Protein AF-A0A4Z0JC89-F1 (afdb_monomer_lite)

pLDDT: mean 75.84, std 20.55, range [37.72, 97.06]

Sequence (113 aa):
MSDDKGCIYTVVLHAEAGRYCVTIPEIGLTWGTTAEAALAMAAKLIDTQYRVSANVPEPRSFAEVTAPAGDTKISLQVGGPVEQRPTSKKRSPWWRRLSRLGKRRLAISSKDE

Radius of gyration: 27.36 Å; chains: 1; bounding box: 56×78×48 Å

Structure (mmCIF, N/CA/C/O backbone):
data_AF-A0A4Z0JC89-F1
#
_entry.id   AF-A0A4Z0JC89-F1
#
loop_
_atom_site.group_PDB
_atom_site.id
_atom_site.type_symbol
_atom_site.label_atom_id
_atom_site.label_alt_id
_atom_site.label_comp_id
_atom_site.label_asym_id
_atom_site.label_entity_id
_atom_site.label_seq_id
_atom_site.pdbx_PDB_ins_code
_atom_site.Cartn_x
_atom_site.Cartn_y
_atom_site.Cartn_z
_atom_site.occupancy
_atom_site.B_iso_or_equiv
_atom_site.auth_seq_id
_atom_site.auth_comp_id
_atom_site.auth_asym_id
_atom_site.auth_atom_id
_atom_site.pdbx_PDB_model_num
ATOM 1 N N . MET A 1 1 ? 22.960 14.668 -13.359 1.00 37.72 1 MET A N 1
ATOM 2 C CA . MET A 1 1 ? 22.240 15.059 -12.131 1.00 37.72 1 MET A CA 1
ATOM 3 C C . MET A 1 1 ? 20.891 14.383 -12.220 1.00 37.72 1 MET A C 1
ATOM 5 O O . MET A 1 1 ? 20.036 14.871 -12.943 1.00 37.72 1 MET A O 1
ATOM 9 N N . SER A 1 2 ? 20.775 13.184 -11.654 1.00 43.59 2 SER A N 1
ATOM 10 C CA . SER A 1 2 ? 19.525 12.429 -11.683 1.00 43.59 2 SER A CA 1
ATOM 11 C C . SER A 1 2 ? 18.542 13.155 -10.778 1.00 43.59 2 SER A C 1
ATOM 13 O O . SER A 1 2 ? 18.830 13.353 -9.601 1.00 43.59 2 SER A O 1
ATOM 15 N N . ASP A 1 3 ? 17.452 13.644 -11.358 1.00 45.22 3 ASP A N 1
ATOM 16 C CA . ASP A 1 3 ? 16.310 14.164 -10.622 1.00 45.22 3 ASP A CA 1
ATOM 17 C C . ASP A 1 3 ? 15.870 13.081 -9.626 1.00 45.22 3 ASP A C 1
ATOM 19 O O . ASP A 1 3 ? 15.283 12.075 -10.020 1.00 45.22 3 ASP A O 1
ATOM 23 N N . ASP A 1 4 ? 16.172 13.275 -8.342 1.00 53.88 4 ASP A N 1
ATOM 24 C CA . ASP A 1 4 ? 15.688 12.471 -7.212 1.00 53.88 4 ASP A CA 1
ATOM 25 C C . ASP A 1 4 ? 14.191 12.778 -6.988 1.00 53.88 4 ASP A C 1
ATOM 27 O O . ASP A 1 4 ? 13.735 13.225 -5.935 1.00 53.88 4 ASP A O 1
ATOM 31 N N . LYS A 1 5 ? 13.406 12.664 -8.061 1.00 59.19 5 LYS A N 1
ATOM 32 C CA . LYS A 1 5 ? 11.966 12.870 -8.054 1.00 59.19 5 LYS A CA 1
ATOM 33 C C . LYS A 1 5 ? 11.361 11.594 -7.503 1.00 59.19 5 LYS A C 1
ATOM 35 O O . LYS A 1 5 ? 11.305 10.574 -8.183 1.00 59.19 5 LYS A O 1
ATOM 40 N N . GLY A 1 6 ? 10.941 11.665 -6.245 1.00 68.25 6 GLY A N 1
ATOM 41 C CA . GLY A 1 6 ? 10.158 10.612 -5.620 1.00 68.25 6 GLY A CA 1
ATOM 42 C C . GLY A 1 6 ? 9.010 10.161 -6.508 1.00 68.25 6 GLY A C 1
ATOM 43 O O . GLY A 1 6 ? 8.351 10.986 -7.142 1.00 68.25 6 GLY A O 1
ATOM 44 N N . CYS A 1 7 ? 8.770 8.858 -6.550 1.00 83.81 7 CYS A N 1
ATOM 45 C CA . CYS A 1 7 ? 7.662 8.285 -7.295 1.00 83.81 7 CYS A CA 1
ATOM 46 C C . CYS A 1 7 ? 6.417 8.257 -6.406 1.00 83.81 7 CYS A C 1
ATOM 48 O O . CYS A 1 7 ? 6.484 7.900 -5.229 1.00 83.81 7 CYS A O 1
ATOM 50 N N . ILE A 1 8 ? 5.272 8.660 -6.956 1.00 89.88 8 ILE A N 1
ATOM 51 C CA . ILE A 1 8 ? 3.997 8.665 -6.232 1.00 89.88 8 ILE A CA 1
ATOM 52 C C . ILE A 1 8 ? 3.192 7.452 -6.680 1.00 89.88 8 ILE A C 1
ATOM 54 O O . ILE A 1 8 ? 2.806 7.355 -7.840 1.00 89.88 8 ILE A O 1
ATOM 58 N N . TYR A 1 9 ? 2.915 6.555 -5.742 1.00 91.50 9 TYR A N 1
ATOM 59 C CA . TYR A 1 9 ? 2.092 5.372 -5.942 1.00 91.50 9 TYR A CA 1
ATOM 60 C C . TYR A 1 9 ? 0.690 5.591 -5.398 1.00 91.50 9 TYR A C 1
ATOM 62 O O . TYR A 1 9 ? 0.507 6.143 -4.315 1.00 91.50 9 TYR A O 1
ATOM 70 N N . THR A 1 10 ? -0.315 5.110 -6.122 1.00 95.00 10 THR A N 1
ATOM 71 C CA . THR A 1 10 ? -1.670 5.019 -5.581 1.00 95.00 10 THR A CA 1
ATOM 72 C C . THR A 1 10 ? -1.846 3.671 -4.896 1.00 95.00 10 THR A C 1
ATOM 74 O O . THR A 1 10 ? -1.686 2.630 -5.529 1.00 95.00 10 THR A O 1
ATOM 77 N N . VAL A 1 11 ? -2.193 3.693 -3.612 1.00 95.75 11 VAL A N 1
ATOM 78 C CA . VAL A 1 11 ? -2.419 2.494 -2.798 1.00 95.75 11 VAL A CA 1
ATOM 79 C C . VAL A 1 11 ? -3.816 2.513 -2.187 1.00 95.75 11 VAL A C 1
ATOM 81 O O . VAL A 1 11 ? -4.419 3.577 -2.022 1.00 95.75 11 VAL A O 1
ATOM 84 N N . VAL A 1 12 ? -4.339 1.341 -1.840 1.00 96.88 12 VAL A N 1
ATOM 85 C CA . VAL A 1 12 ? -5.624 1.197 -1.145 1.00 96.88 12 VAL A CA 1
ATOM 86 C C . VAL A 1 12 ? -5.368 0.622 0.239 1.00 96.88 12 VAL A C 1
ATOM 88 O O . VAL A 1 12 ? -4.764 -0.437 0.366 1.00 96.88 12 VAL A O 1
ATOM 91 N N . LEU A 1 13 ? -5.791 1.339 1.275 1.00 96.81 13 LEU A N 1
ATOM 92 C CA . LEU A 1 13 ? -5.741 0.910 2.664 1.00 96.81 13 LEU A CA 1
ATOM 93 C C . LEU A 1 13 ? -7.078 0.277 3.043 1.00 96.81 13 LEU A C 1
ATOM 95 O O . LEU A 1 13 ? -8.119 0.935 2.990 1.00 96.81 13 LEU A O 1
ATOM 99 N N . HIS A 1 14 ? -7.004 -0.966 3.491 1.00 96.00 14 HIS A N 1
ATOM 100 C CA . HIS A 1 14 ? -8.112 -1.762 3.985 1.00 96.00 14 HIS A CA 1
ATOM 101 C C . HIS A 1 14 ? -8.010 -1.858 5.508 1.00 96.00 14 HIS A C 1
ATOM 103 O O . HIS A 1 14 ? -6.980 -2.280 6.049 1.00 96.00 14 HIS A O 1
ATOM 109 N N . ALA A 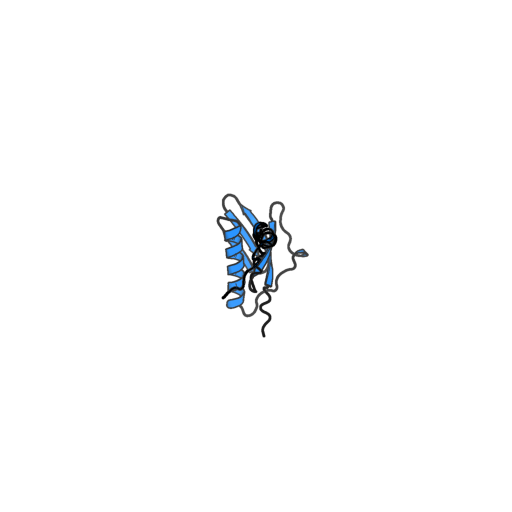1 15 ? -9.066 -1.443 6.206 1.00 93.81 15 ALA A N 1
ATOM 110 C CA . ALA A 1 15 ? -9.164 -1.589 7.653 1.00 93.81 15 ALA A CA 1
ATOM 111 C C . ALA A 1 15 ? -9.831 -2.929 7.982 1.00 93.81 15 ALA A C 1
ATOM 113 O O . ALA A 1 15 ? -10.996 -3.149 7.659 1.00 93.81 15 ALA A O 1
ATOM 114 N N . GLU A 1 16 ? -9.102 -3.819 8.650 1.00 90.19 16 GLU A N 1
ATOM 115 C CA . GLU A 1 16 ? -9.606 -5.117 9.091 1.00 90.19 16 GLU A CA 1
ATOM 116 C C . GLU A 1 16 ? -9.643 -5.196 10.621 1.00 90.19 16 GLU A C 1
ATOM 118 O O . GLU A 1 16 ? -9.008 -4.411 11.330 1.00 90.19 16 GLU A O 1
ATOM 123 N N . ALA A 1 17 ? -10.386 -6.162 11.166 1.00 87.56 17 ALA A N 1
ATOM 124 C CA . ALA A 1 17 ? -10.491 -6.343 12.611 1.00 87.56 17 ALA A CA 1
ATOM 125 C C . ALA A 1 17 ? -9.107 -6.619 13.237 1.00 87.56 17 ALA A C 1
ATOM 127 O O . ALA A 1 17 ? -8.570 -7.721 13.144 1.00 87.56 17 ALA A O 1
ATOM 128 N N . GLY A 1 18 ? -8.529 -5.594 13.872 1.00 89.25 18 GLY A N 1
ATOM 129 C CA . GLY A 1 18 ? -7.239 -5.660 14.565 1.00 89.25 18 GLY A CA 1
ATOM 130 C C . GLY A 1 18 ? -5.995 -5.504 13.682 1.00 89.25 18 GLY A C 1
ATOM 131 O O . GLY A 1 18 ? -4.886 -5.674 14.188 1.00 89.25 18 GLY A O 1
ATOM 132 N N . ARG A 1 19 ? -6.140 -5.189 12.386 1.00 94.19 19 ARG A N 1
ATOM 133 C CA . ARG A 1 19 ? -5.008 -5.014 11.460 1.00 94.19 19 ARG A CA 1
ATOM 134 C C . ARG A 1 19 ? -5.370 -4.150 10.254 1.00 94.19 19 ARG A C 1
ATOM 136 O O . ARG A 1 19 ? -6.531 -3.864 9.996 1.00 94.19 19 ARG A O 1
ATOM 143 N N . TYR A 1 20 ? -4.356 -3.770 9.494 1.00 96.44 20 TYR A N 1
ATOM 144 C CA . TYR A 1 20 ? -4.489 -2.994 8.270 1.00 96.44 20 TYR A CA 1
ATOM 145 C C . TYR A 1 20 ? -3.772 -3.709 7.129 1.00 96.44 20 TYR A C 1
ATOM 147 O O . TYR A 1 20 ? -2.648 -4.186 7.307 1.00 96.44 20 TYR A O 1
ATOM 155 N N . CYS A 1 21 ? -4.413 -3.760 5.965 1.00 95.88 21 CYS A N 1
ATOM 156 C CA . CYS A 1 21 ? -3.819 -4.236 4.719 1.00 95.88 21 CYS A CA 1
ATOM 157 C C . CYS A 1 21 ? -3.663 -3.059 3.761 1.00 95.88 21 CYS A C 1
ATOM 159 O O . CYS A 1 21 ? -4.538 -2.202 3.683 1.00 95.88 21 CYS A O 1
ATOM 161 N N . VAL A 1 22 ? -2.567 -3.006 3.017 1.00 97.06 22 VAL A N 1
ATOM 162 C CA . VAL A 1 22 ? -2.367 -2.034 1.945 1.00 97.06 22 VAL A CA 1
ATOM 163 C C . VAL A 1 22 ? -2.157 -2.786 0.646 1.00 97.06 22 VAL A C 1
ATOM 165 O O . VAL A 1 22 ? -1.238 -3.593 0.543 1.00 97.06 22 VAL A O 1
ATOM 168 N N . THR A 1 23 ? -2.984 -2.495 -0.350 1.00 96.38 23 THR A N 1
ATOM 169 C CA . THR A 1 23 ? -2.843 -3.014 -1.709 1.00 96.38 23 THR A CA 1
ATOM 170 C C . THR A 1 23 ? -2.150 -1.976 -2.584 1.00 96.38 23 THR A C 1
ATOM 172 O O . THR A 1 23 ? -2.599 -0.833 -2.693 1.00 96.38 23 THR A O 1
ATOM 175 N N . ILE A 1 24 ? -1.061 -2.386 -3.225 1.00 94.19 24 ILE A N 1
ATOM 176 C CA . ILE A 1 24 ? -0.329 -1.656 -4.257 1.00 94.19 24 ILE A CA 1
ATOM 177 C C . ILE A 1 24 ? -0.633 -2.372 -5.581 1.00 94.19 24 ILE A C 1
ATOM 179 O O . ILE A 1 24 ? -0.064 -3.440 -5.815 1.00 94.19 24 ILE A O 1
ATOM 183 N N . PRO A 1 25 ? -1.512 -1.829 -6.444 1.00 91.75 25 PRO A N 1
ATOM 184 C CA . PRO A 1 25 ? -2.064 -2.553 -7.595 1.00 91.75 25 PRO A CA 1
ATOM 185 C C . PRO A 1 25 ? -1.031 -3.245 -8.486 1.00 91.75 25 PRO A C 1
ATOM 187 O O . PRO A 1 25 ? -1.286 -4.336 -8.982 1.00 91.75 25 PRO A O 1
ATOM 190 N N . GLU A 1 26 ? 0.143 -2.637 -8.641 1.00 87.25 26 GLU A N 1
ATOM 191 C CA . GLU A 1 26 ? 1.167 -3.127 -9.562 1.00 87.25 26 GLU A CA 1
ATOM 192 C C . GLU A 1 26 ? 2.218 -4.038 -8.921 1.00 87.25 26 GLU A C 1
ATOM 194 O O . GLU A 1 26 ? 3.041 -4.620 -9.621 1.00 87.25 26 GLU A O 1
ATOM 199 N N . ILE A 1 27 ? 2.231 -4.146 -7.591 1.00 89.50 27 ILE A N 1
ATOM 200 C CA . ILE A 1 27 ? 3.296 -4.846 -6.858 1.00 89.50 27 ILE A CA 1
ATOM 201 C C . ILE A 1 27 ? 2.727 -5.975 -6.000 1.00 89.50 27 ILE A C 1
ATOM 203 O O . ILE A 1 27 ? 3.269 -7.077 -5.998 1.00 89.50 27 ILE A O 1
ATOM 207 N N . GLY A 1 28 ? 1.644 -5.728 -5.265 1.00 91.56 28 GLY A N 1
ATOM 208 C CA . GLY A 1 28 ? 1.074 -6.708 -4.348 1.00 91.56 28 GLY A CA 1
ATOM 209 C C . GLY A 1 28 ? 0.482 -6.056 -3.108 1.00 91.56 28 GLY A C 1
ATOM 210 O O . GLY A 1 28 ? -0.059 -4.957 -3.172 1.00 91.56 28 GLY A O 1
ATOM 211 N N . LEU A 1 29 ? 0.571 -6.737 -1.967 1.00 94.50 29 LEU A N 1
ATOM 212 C CA . LEU A 1 29 ? -0.060 -6.303 -0.721 1.00 94.50 29 LEU A CA 1
ATOM 213 C C . LEU A 1 29 ? 0.888 -6.389 0.479 1.00 94.50 29 LEU A C 1
ATOM 215 O O . LEU A 1 29 ? 1.781 -7.237 0.524 1.00 94.50 29 LEU A O 1
ATOM 219 N N . THR A 1 30 ? 0.674 -5.523 1.466 1.00 95.62 30 THR A N 1
ATOM 220 C CA . THR A 1 30 ? 1.406 -5.498 2.739 1.00 95.62 30 THR A CA 1
ATOM 221 C C . THR A 1 30 ? 0.457 -5.377 3.921 1.00 95.62 30 THR A C 1
ATOM 223 O O . THR A 1 30 ? -0.674 -4.921 3.791 1.00 95.62 30 THR A O 1
ATOM 226 N N . TRP A 1 31 ? 0.937 -5.766 5.102 1.00 96.12 31 TRP A N 1
ATOM 227 C CA . TRP A 1 31 ? 0.154 -5.759 6.334 1.00 96.12 31 TRP A CA 1
ATOM 228 C C . TRP A 1 31 ? 0.840 -4.947 7.425 1.00 96.12 31 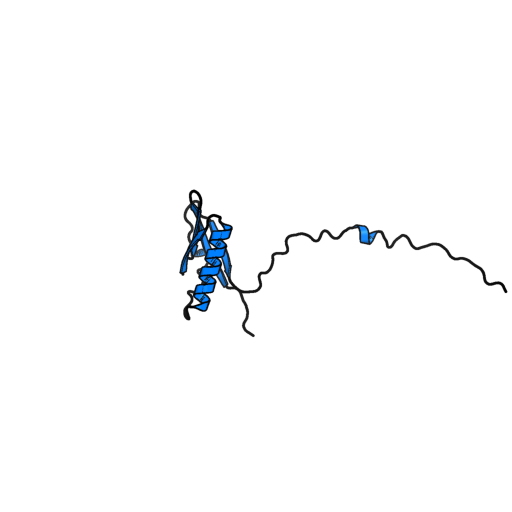TRP A C 1
ATOM 230 O O . TRP A 1 31 ? 2.067 -4.846 7.468 1.00 96.12 31 TRP A O 1
ATOM 240 N N . GLY A 1 32 ? 0.040 -4.417 8.343 1.00 95.31 32 GLY A N 1
ATOM 241 C CA . GLY A 1 32 ? 0.506 -3.770 9.560 1.00 95.31 32 GLY A CA 1
ATOM 242 C C . GLY A 1 32 ? -0.526 -3.866 10.676 1.00 95.31 32 GLY A C 1
ATOM 243 O O . GLY A 1 32 ? -1.722 -4.007 10.437 1.00 95.31 32 GLY A O 1
ATOM 244 N N . THR A 1 33 ? -0.064 -3.786 11.919 1.00 95.19 33 THR A N 1
ATOM 245 C CA . THR A 1 33 ? -0.945 -3.707 13.097 1.00 95.19 33 THR A CA 1
ATOM 246 C C . THR A 1 33 ? -1.581 -2.322 13.244 1.00 95.19 33 THR A C 1
ATOM 248 O O . THR A 1 33 ? -2.633 -2.183 13.858 1.00 95.19 33 THR A O 1
ATOM 251 N N . THR A 1 34 ? -0.978 -1.300 12.631 1.00 95.94 34 THR A N 1
ATOM 252 C CA . THR A 1 34 ? -1.522 0.055 12.489 1.00 95.94 34 THR A CA 1
ATOM 253 C C . THR A 1 34 ? -1.524 0.470 11.017 1.00 95.94 34 THR A C 1
ATOM 255 O O . THR A 1 34 ? -0.762 -0.074 10.213 1.00 95.94 34 THR A O 1
ATOM 258 N N . ALA A 1 35 ? -2.354 1.455 10.661 1.00 93.62 35 ALA A N 1
ATOM 259 C CA . ALA A 1 35 ? -2.398 2.003 9.305 1.00 93.62 35 ALA A CA 1
ATOM 260 C C . ALA A 1 35 ? -1.028 2.550 8.869 1.00 93.62 35 ALA A C 1
ATOM 262 O O . ALA A 1 35 ? -0.558 2.269 7.770 1.00 93.62 35 ALA A O 1
ATOM 263 N N . GLU A 1 36 ? -0.354 3.275 9.765 1.00 94.50 36 GLU A N 1
ATOM 264 C CA . GLU A 1 36 ? 0.983 3.828 9.532 1.00 94.50 36 GLU A CA 1
ATOM 265 C C . GLU A 1 36 ? 2.023 2.727 9.303 1.00 94.50 36 GLU A C 1
ATOM 267 O O . GLU A 1 36 ? 2.825 2.826 8.377 1.00 94.50 36 GLU A O 1
ATOM 272 N N . ALA A 1 37 ? 1.984 1.647 10.092 1.00 94.88 37 ALA A N 1
ATOM 273 C CA . ALA A 1 37 ? 2.889 0.517 9.916 1.00 94.88 37 ALA A CA 1
ATOM 274 C C . ALA A 1 37 ? 2.651 -0.194 8.576 1.00 94.88 37 ALA A C 1
ATOM 276 O O . ALA A 1 37 ? 3.611 -0.531 7.883 1.00 94.88 37 ALA A O 1
ATOM 277 N N . ALA A 1 38 ? 1.388 -0.381 8.178 1.00 95.81 38 ALA A N 1
ATOM 278 C CA . ALA A 1 38 ? 1.047 -0.998 6.899 1.00 95.81 38 ALA A CA 1
ATOM 279 C C . ALA A 1 38 ? 1.535 -0.149 5.710 1.00 95.81 38 ALA A C 1
ATOM 281 O O . ALA A 1 38 ? 2.114 -0.687 4.764 1.00 95.81 38 ALA A O 1
ATOM 282 N N . LEU A 1 39 ? 1.382 1.180 5.792 1.00 95.12 39 LEU A N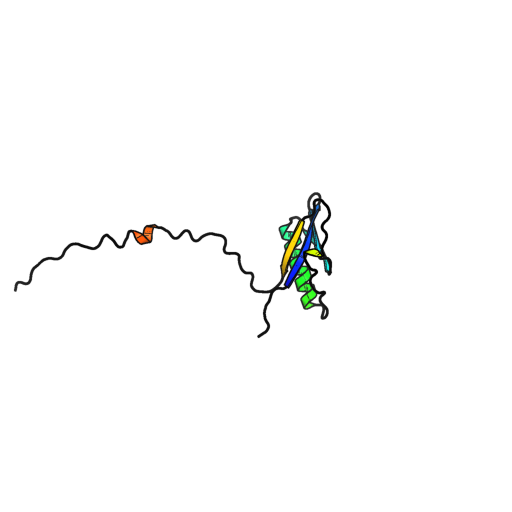 1
ATOM 283 C CA . LEU A 1 39 ? 1.878 2.130 4.789 1.00 95.12 39 LEU A CA 1
ATOM 284 C C . LEU A 1 39 ? 3.410 2.199 4.745 1.00 95.12 39 LEU A C 1
ATOM 286 O O . LEU A 1 39 ? 3.988 2.236 3.660 1.00 95.12 39 LEU A O 1
ATOM 290 N N . ALA A 1 40 ? 4.086 2.167 5.894 1.00 94.50 40 ALA A N 1
ATOM 291 C CA . ALA A 1 40 ? 5.546 2.111 5.948 1.00 94.50 40 ALA A CA 1
ATOM 292 C C . ALA A 1 40 ? 6.081 0.819 5.306 1.00 94.50 40 ALA A C 1
ATOM 294 O O . ALA A 1 40 ? 7.057 0.850 4.554 1.00 94.50 40 ALA A O 1
ATOM 295 N N . MET A 1 41 ? 5.409 -0.311 5.547 1.00 95.00 41 MET A N 1
ATOM 296 C CA . MET A 1 41 ? 5.719 -1.582 4.891 1.00 95.00 41 MET A CA 1
ATOM 297 C C . MET A 1 41 ? 5.464 -1.524 3.382 1.00 95.00 41 MET A C 1
ATOM 299 O O . MET A 1 41 ? 6.285 -2.030 2.621 1.00 95.00 41 MET A O 1
ATOM 303 N N . ALA A 1 42 ? 4.386 -0.868 2.944 1.00 94.38 42 ALA A N 1
ATOM 304 C CA . ALA A 1 42 ? 4.102 -0.649 1.527 1.00 94.38 42 ALA A CA 1
ATOM 305 C C . ALA A 1 42 ? 5.213 0.171 0.849 1.00 94.38 42 ALA A C 1
ATOM 307 O O . ALA A 1 42 ? 5.744 -0.243 -0.179 1.00 94.38 42 ALA A O 1
ATOM 308 N N . ALA A 1 43 ? 5.636 1.281 1.462 1.00 92.69 43 ALA A N 1
ATOM 309 C CA . ALA A 1 43 ? 6.731 2.107 0.952 1.00 92.69 43 ALA A CA 1
ATOM 310 C C . ALA A 1 43 ? 8.045 1.317 0.852 1.00 92.69 43 ALA A C 1
ATOM 312 O O . ALA A 1 43 ? 8.752 1.401 -0.151 1.00 92.69 43 ALA A O 1
ATOM 313 N N . LYS A 1 44 ? 8.349 0.496 1.864 1.00 92.31 44 LYS A N 1
ATOM 314 C CA . LYS A 1 44 ? 9.531 -0.373 1.857 1.00 92.31 44 LYS A CA 1
ATOM 315 C C . LYS A 1 44 ? 9.457 -1.449 0.773 1.00 92.31 44 LYS A C 1
ATOM 317 O O . LYS A 1 44 ? 10.481 -1.755 0.166 1.00 92.31 44 LYS A O 1
ATOM 322 N N . LEU A 1 45 ? 8.280 -2.027 0.532 1.00 91.50 45 LEU A N 1
ATOM 323 C CA . LEU A 1 45 ? 8.085 -3.013 -0.532 1.00 91.50 45 LEU A CA 1
ATOM 324 C C . LEU A 1 45 ? 8.334 -2.384 -1.907 1.00 91.50 45 LEU A C 1
ATOM 326 O O . LEU A 1 45 ? 9.069 -2.958 -2.706 1.00 91.50 45 LEU A O 1
ATOM 330 N N . ILE A 1 46 ? 7.800 -1.182 -2.140 1.00 89.62 46 ILE A N 1
ATOM 331 C CA . ILE A 1 46 ? 8.037 -0.407 -3.364 1.00 89.62 46 ILE A CA 1
ATOM 332 C C . ILE A 1 46 ? 9.538 -0.135 -3.540 1.00 89.62 46 ILE A C 1
ATOM 334 O O . ILE A 1 46 ? 10.099 -0.488 -4.572 1.00 89.62 46 ILE A O 1
ATOM 338 N N . ASP A 1 47 ? 10.215 0.405 -2.520 1.00 88.00 47 ASP A N 1
ATOM 339 C CA . ASP A 1 47 ? 11.663 0.676 -2.569 1.00 88.00 47 ASP A CA 1
ATOM 340 C C . ASP A 1 47 ? 12.489 -0.597 -2.822 1.00 88.00 47 ASP A C 1
ATOM 342 O O . ASP A 1 47 ? 13.442 -0.600 -3.599 1.00 88.00 47 ASP A O 1
ATOM 346 N N . THR A 1 48 ? 12.097 -1.720 -2.216 1.00 87.81 48 THR A N 1
ATOM 347 C CA . THR A 1 48 ? 12.760 -3.012 -2.445 1.00 87.81 48 THR A CA 1
ATOM 348 C C . THR A 1 48 ? 12.591 -3.463 -3.895 1.00 87.81 48 THR A C 1
ATOM 350 O O . THR A 1 48 ? 13.559 -3.915 -4.505 1.00 87.81 48 THR A O 1
ATOM 353 N N . GLN A 1 49 ? 11.401 -3.284 -4.474 1.00 86.25 49 GLN A N 1
ATOM 354 C CA . GLN A 1 49 ? 11.145 -3.609 -5.874 1.00 86.25 49 GLN A CA 1
ATOM 355 C C . GLN A 1 49 ? 12.018 -2.769 -6.814 1.00 86.25 49 GLN A C 1
ATOM 357 O O . GLN A 1 49 ? 12.580 -3.323 -7.758 1.00 86.25 49 GLN A O 1
ATOM 362 N N . TYR A 1 50 ? 12.209 -1.480 -6.507 1.00 83.25 50 TYR A N 1
ATOM 363 C CA . TYR A 1 50 ? 13.128 -0.601 -7.238 1.00 83.25 50 TYR A CA 1
ATOM 364 C C . TYR A 1 50 ? 14.581 -1.063 -7.217 1.00 83.25 50 TYR A C 1
ATOM 366 O O . TYR A 1 50 ? 15.298 -0.885 -8.198 1.00 83.25 50 TYR A O 1
ATO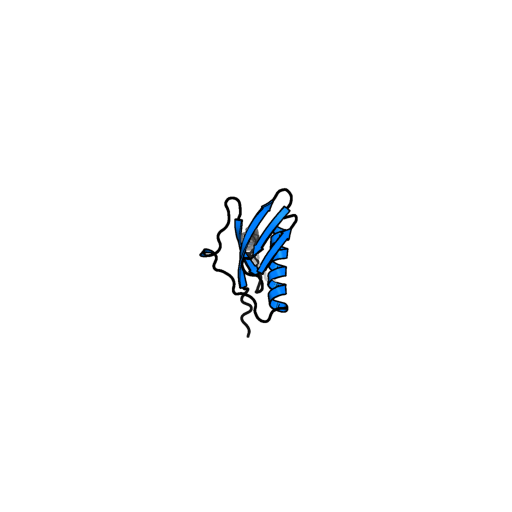M 374 N N . ARG A 1 51 ? 15.032 -1.658 -6.111 1.00 81.62 51 ARG A N 1
ATOM 375 C CA . ARG A 1 51 ? 16.420 -2.121 -5.977 1.00 81.62 51 ARG A CA 1
ATOM 376 C C . ARG A 1 51 ? 16.673 -3.467 -6.639 1.00 81.62 51 ARG A C 1
ATOM 378 O O . ARG A 1 51 ? 17.793 -3.725 -7.068 1.00 81.62 51 ARG A O 1
ATOM 385 N N . VAL A 1 52 ? 15.672 -4.343 -6.645 1.00 82.88 52 VAL A N 1
ATOM 386 C CA . VAL A 1 52 ? 15.837 -5.749 -7.043 1.00 82.88 52 VAL A CA 1
ATOM 387 C C . VAL A 1 52 ? 15.430 -5.984 -8.497 1.00 82.88 52 VAL A C 1
ATOM 389 O O . VAL A 1 52 ? 16.012 -6.844 -9.154 1.00 82.88 52 VAL A O 1
ATOM 392 N N . SER A 1 53 ? 14.460 -5.230 -9.019 1.00 77.06 53 SER A N 1
ATOM 393 C CA . SER A 1 53 ? 13.965 -5.403 -10.385 1.00 77.06 53 SER A CA 1
ATOM 394 C C . SER A 1 53 ? 14.458 -4.289 -11.301 1.00 77.06 53 SER A C 1
ATOM 396 O O . SER A 1 53 ? 14.261 -3.112 -11.020 1.00 77.06 53 SER A O 1
ATOM 398 N N . ALA A 1 54 ? 15.019 -4.661 -12.455 1.00 69.56 54 ALA A N 1
ATOM 399 C CA . ALA A 1 54 ? 15.295 -3.712 -13.537 1.00 69.56 54 ALA A CA 1
ATOM 400 C C . ALA A 1 54 ? 14.004 -3.180 -14.192 1.00 69.56 54 ALA A C 1
ATOM 402 O O . ALA A 1 54 ? 14.019 -2.123 -14.812 1.00 69.56 54 ALA A O 1
ATOM 403 N N . ASN A 1 55 ? 12.892 -3.904 -14.030 1.00 70.50 55 ASN A N 1
ATOM 404 C CA . ASN A 1 55 ? 11.573 -3.538 -14.532 1.00 70.50 55 ASN A CA 1
ATOM 405 C C . ASN A 1 55 ? 10.647 -3.318 -13.339 1.00 70.50 55 ASN A C 1
ATOM 407 O O . ASN A 1 55 ? 10.003 -4.248 -12.843 1.00 70.50 55 ASN A O 1
ATOM 411 N N . VAL A 1 56 ? 10.640 -2.094 -12.830 1.00 72.06 56 VAL A N 1
ATOM 412 C CA . VAL A 1 56 ? 9.694 -1.676 -11.799 1.00 72.06 56 VAL A CA 1
ATOM 413 C C . VAL A 1 56 ? 8.426 -1.234 -12.511 1.00 72.06 56 VAL A C 1
ATOM 415 O O . VAL A 1 56 ? 8.522 -0.429 -13.439 1.00 72.06 56 VAL A O 1
ATOM 418 N N . PRO A 1 57 ? 7.253 -1.752 -12.130 1.00 77.81 57 PRO A N 1
ATOM 419 C CA . PRO A 1 57 ? 6.026 -1.347 -12.783 1.00 77.81 57 PRO A CA 1
ATOM 420 C C . PRO A 1 57 ? 5.735 0.133 -12.509 1.00 77.81 57 PRO A C 1
ATOM 422 O O . PRO A 1 57 ? 5.931 0.631 -11.392 1.00 77.81 57 PRO A O 1
ATOM 425 N N . GLU A 1 58 ? 5.275 0.826 -13.550 1.00 84.69 58 GLU A N 1
ATOM 426 C CA . GLU A 1 58 ? 4.934 2.243 -13.470 1.00 84.69 58 GLU A CA 1
ATOM 427 C C . GLU A 1 58 ? 3.762 2.470 -12.503 1.00 84.69 58 GLU A C 1
ATOM 429 O O . GLU A 1 58 ? 2.826 1.667 -12.464 1.00 84.69 58 GLU A O 1
ATOM 434 N N . PRO A 1 59 ? 3.778 3.554 -11.706 1.00 87.69 59 PRO A N 1
ATOM 435 C CA . PRO A 1 59 ? 2.696 3.834 -10.778 1.00 87.69 59 PRO A CA 1
ATOM 436 C C . PRO A 1 59 ? 1.378 4.086 -11.514 1.00 87.69 59 PRO A C 1
ATOM 438 O O . PRO A 1 59 ? 1.286 4.963 -12.374 1.00 87.69 59 PRO A O 1
ATOM 441 N N . ARG A 1 60 ? 0.323 3.374 -11.112 1.00 89.31 60 ARG A N 1
ATOM 442 C CA . ARG A 1 60 ? -1.018 3.595 -11.655 1.00 89.31 60 ARG A CA 1
ATOM 443 C C . ARG A 1 60 ? -1.580 4.952 -11.238 1.00 89.31 60 ARG A C 1
ATOM 445 O O . ARG A 1 60 ? -1.454 5.369 -10.077 1.00 89.31 60 ARG A O 1
ATOM 452 N N . SER A 1 61 ? -2.270 5.609 -12.171 1.00 88.19 61 SER A N 1
ATOM 453 C CA . SER A 1 61 ? -2.951 6.878 -11.917 1.00 88.19 61 SER A CA 1
ATOM 454 C C . SER A 1 61 ? -3.973 6.744 -10.790 1.00 88.19 61 SER A C 1
ATOM 456 O O . SER A 1 61 ? -4.701 5.753 -10.689 1.00 88.19 61 SER A O 1
ATOM 458 N N . PHE A 1 62 ? -4.094 7.787 -9.967 1.00 89.94 62 PHE A N 1
ATOM 459 C CA . PHE A 1 62 ? -5.066 7.813 -8.877 1.00 89.94 62 PHE A CA 1
ATOM 460 C C . PHE A 1 62 ? -6.505 7.619 -9.368 1.00 89.94 62 PHE A C 1
ATOM 462 O O . PHE A 1 62 ? -7.324 7.054 -8.647 1.00 89.94 62 PHE A O 1
ATOM 469 N N . ALA A 1 63 ? -6.822 8.062 -10.588 1.00 91.50 63 ALA A N 1
ATOM 470 C CA . ALA A 1 63 ? -8.146 7.904 -11.186 1.00 91.50 63 ALA A CA 1
ATOM 471 C C . ALA A 1 63 ? -8.458 6.452 -11.593 1.00 91.50 63 ALA A C 1
ATOM 473 O O . ALA A 1 63 ? -9.619 6.059 -11.589 1.00 91.50 63 ALA A O 1
ATOM 474 N N . GLU A 1 64 ? -7.435 5.657 -11.904 1.00 91.50 64 GLU A N 1
ATOM 475 C CA . GLU A 1 64 ? -7.582 4.276 -12.382 1.00 91.50 64 GLU A CA 1
ATOM 476 C C . GLU A 1 64 ? -7.724 3.270 -11.237 1.00 91.50 64 GLU A C 1
ATOM 478 O O . GLU A 1 64 ? -8.276 2.184 -11.415 1.00 91.50 64 GLU A O 1
ATOM 483 N N . VAL A 1 65 ? -7.249 3.622 -10.040 1.00 92.12 65 VAL A N 1
ATOM 484 C CA . VAL A 1 65 ? -7.381 2.761 -8.865 1.00 92.12 65 VAL A CA 1
ATOM 485 C C . VAL A 1 65 ? -8.766 2.930 -8.246 1.00 92.12 65 VAL A C 1
ATOM 487 O O . VAL A 1 65 ? -9.151 4.015 -7.791 1.00 92.12 65 VAL A O 1
ATOM 490 N N . THR A 1 66 ? -9.501 1.824 -8.187 1.00 92.56 66 THR A N 1
ATOM 491 C CA . THR A 1 66 ? -10.799 1.733 -7.513 1.00 92.56 66 THR A CA 1
ATOM 492 C C . THR A 1 66 ? -10.598 1.201 -6.097 1.00 92.56 66 THR A C 1
ATOM 494 O O . THR A 1 66 ? -9.901 0.209 -5.906 1.00 92.56 66 THR A O 1
ATOM 497 N N . ALA A 1 67 ? -11.202 1.863 -5.110 1.00 91.38 67 ALA A N 1
ATOM 498 C CA . ALA A 1 67 ? -11.236 1.393 -3.728 1.00 91.38 67 ALA A CA 1
ATOM 499 C C . ALA A 1 67 ? -12.654 0.887 -3.403 1.00 91.38 67 ALA A C 1
ATOM 501 O O . ALA A 1 67 ? -13.617 1.598 -3.712 1.00 91.38 67 ALA A O 1
ATOM 502 N N . PRO A 1 68 ? -12.801 -0.314 -2.817 1.00 90.31 68 PRO A N 1
ATOM 503 C CA . PRO A 1 68 ? -14.080 -0.799 -2.308 1.00 90.31 68 PRO A CA 1
ATOM 504 C C . PRO A 1 68 ? -14.691 0.138 -1.257 1.00 90.31 68 PRO A C 1
ATOM 506 O O . PRO A 1 68 ? -14.006 0.954 -0.636 1.00 90.31 68 PRO A O 1
ATOM 509 N N . ALA A 1 69 ? -16.000 0.015 -1.036 1.00 89.38 69 ALA A N 1
ATOM 510 C CA . ALA A 1 69 ? -16.688 0.796 -0.013 1.00 89.38 69 ALA A CA 1
ATOM 511 C C . ALA A 1 69 ? -16.130 0.473 1.385 1.00 89.38 69 ALA A C 1
ATOM 513 O O . ALA A 1 69 ? -16.116 -0.683 1.795 1.00 89.38 69 ALA A O 1
ATOM 514 N N . GLY A 1 70 ? -15.704 1.508 2.112 1.00 88.88 70 GLY A N 1
ATOM 515 C CA . GLY A 1 70 ? -15.072 1.374 3.431 1.00 88.88 70 GLY A CA 1
ATOM 516 C C . GLY A 1 70 ? -13.541 1.403 3.400 1.00 88.88 70 GLY A C 1
ATOM 517 O O . GLY A 1 70 ? -12.932 1.643 4.441 1.00 88.88 70 GLY A O 1
ATOM 518 N N . ASP A 1 71 ? -12.928 1.265 2.223 1.00 94.12 71 ASP A N 1
ATOM 519 C CA . ASP A 1 71 ? -11.480 1.362 2.055 1.00 94.12 71 ASP A CA 1
ATOM 520 C C . ASP A 1 71 ? -11.037 2.783 1.698 1.00 94.12 71 ASP A C 1
ATOM 522 O O . ASP A 1 71 ? -11.787 3.589 1.143 1.00 94.12 71 ASP A O 1
ATOM 526 N N . THR A 1 72 ? -9.780 3.103 2.007 1.00 94.62 72 THR A N 1
ATOM 527 C CA . THR A 1 72 ? -9.216 4.438 1.777 1.00 94.62 72 THR A CA 1
ATOM 528 C C . THR A 1 72 ? -8.164 4.401 0.679 1.00 94.62 72 THR A C 1
ATOM 530 O O . THR A 1 72 ? -7.140 3.738 0.807 1.00 94.62 72 THR A O 1
ATOM 533 N N . LYS A 1 73 ? -8.374 5.170 -0.391 1.00 95.62 73 LYS A N 1
ATOM 534 C CA . LYS A 1 73 ? -7.373 5.362 -1.447 1.00 95.62 73 LYS A CA 1
ATOM 535 C C . LYS A 1 73 ? -6.382 6.462 -1.057 1.00 95.62 73 LYS A C 1
ATOM 537 O O . LYS A 1 73 ? -6.797 7.564 -0.704 1.00 95.62 73 LYS A O 1
ATOM 542 N N . ILE A 1 74 ? -5.084 6.174 -1.128 1.00 94.62 74 ILE A N 1
ATOM 543 C CA . ILE A 1 74 ? -4.004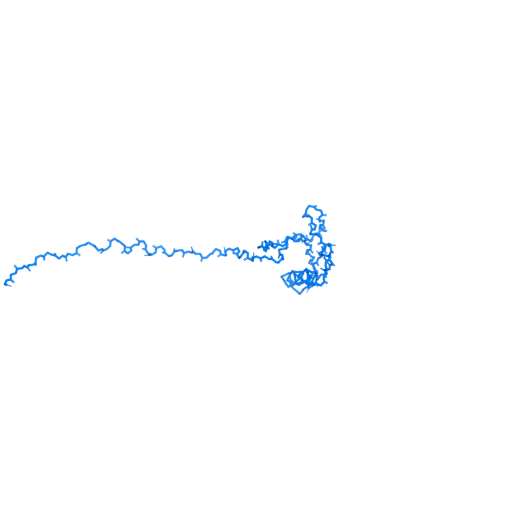 7.036 -0.626 1.00 94.62 74 ILE A CA 1
ATOM 544 C C . ILE A 1 74 ? -2.935 7.215 -1.707 1.00 94.62 74 ILE A C 1
ATOM 546 O O . ILE A 1 74 ? -2.581 6.272 -2.411 1.00 94.62 74 ILE A O 1
ATOM 550 N N . SER A 1 75 ? -2.400 8.430 -1.825 1.00 93.62 75 SER A N 1
ATOM 551 C CA . SER A 1 75 ? -1.187 8.704 -2.601 1.00 93.62 75 SER A CA 1
ATOM 552 C C . SER A 1 75 ? 0.031 8.562 -1.693 1.00 93.62 75 SER A C 1
ATOM 554 O O . SER A 1 75 ? 0.174 9.302 -0.721 1.00 93.62 75 SER A O 1
ATOM 556 N N . LEU A 1 76 ? 0.892 7.599 -1.997 1.00 91.38 76 LEU A N 1
ATOM 557 C CA . LEU A 1 76 ? 2.080 7.259 -1.229 1.00 91.38 76 LEU A CA 1
ATOM 558 C C . LEU A 1 76 ? 3.329 7.668 -2.012 1.00 91.38 76 LEU A C 1
ATOM 560 O O . LEU A 1 76 ? 3.603 7.129 -3.080 1.00 91.38 76 LEU A O 1
ATOM 564 N N . GLN A 1 77 ? 4.088 8.621 -1.481 1.00 89.31 77 GLN A N 1
ATOM 565 C CA . GLN A 1 77 ? 5.358 9.042 -2.066 1.00 89.31 77 GLN A CA 1
ATOM 566 C C . GLN A 1 77 ? 6.485 8.118 -1.589 1.00 89.31 77 GLN A C 1
ATOM 568 O O . GLN A 1 77 ? 6.648 7.911 -0.386 1.00 89.31 77 GLN A O 1
ATOM 573 N N . VAL A 1 78 ? 7.259 7.571 -2.527 1.00 84.81 78 VAL A N 1
ATOM 574 C CA . VAL A 1 78 ? 8.395 6.679 -2.266 1.00 84.81 78 VAL A CA 1
ATOM 575 C C . VAL A 1 78 ? 9.629 7.212 -2.991 1.00 84.81 78 VAL A C 1
ATOM 577 O O . VAL A 1 78 ? 9.597 7.451 -4.197 1.00 84.81 78 VAL A O 1
ATOM 580 N N . GLY A 1 79 ? 10.720 7.413 -2.248 1.00 71.94 79 GLY A N 1
ATOM 581 C CA . GLY A 1 79 ? 11.924 8.083 -2.753 1.00 71.94 79 GLY A CA 1
ATOM 582 C C . GLY A 1 79 ? 11.748 9.600 -2.903 1.00 71.94 79 GLY A C 1
ATOM 583 O O . GLY A 1 79 ? 10.645 10.126 -2.761 1.00 71.94 79 GLY A O 1
ATOM 584 N N . GLY A 1 80 ? 12.842 10.311 -3.181 1.00 60.38 80 GLY A N 1
ATOM 585 C CA . GLY A 1 80 ? 12.893 11.774 -3.265 1.00 60.38 80 GLY A CA 1
ATOM 586 C C . GLY A 1 80 ? 12.959 12.489 -1.910 1.00 60.38 80 GLY A C 1
ATOM 587 O O . GLY A 1 80 ? 12.784 11.863 -0.859 1.00 60.38 80 GLY A O 1
ATOM 588 N N . PRO A 1 81 ? 13.249 13.805 -1.895 1.00 44.00 81 PRO A N 1
ATOM 589 C CA . PRO A 1 81 ? 13.280 14.562 -0.657 1.00 44.00 81 PRO A CA 1
ATOM 590 C C . PRO A 1 81 ? 11.905 14.451 -0.004 1.00 44.00 81 PRO A C 1
ATOM 592 O O . PRO A 1 81 ? 10.896 14.849 -0.586 1.00 44.00 81 PRO A O 1
ATOM 595 N N . VAL A 1 82 ? 11.875 13.903 1.214 1.00 47.81 82 VAL A N 1
ATOM 596 C CA . VAL A 1 82 ? 10.734 14.057 2.111 1.00 47.81 82 VAL A CA 1
ATOM 597 C C . VAL A 1 82 ? 10.596 15.555 2.295 1.00 47.81 82 VAL A C 1
ATOM 599 O O . VAL A 1 82 ? 11.316 16.159 3.093 1.00 47.81 82 VAL A O 1
ATOM 602 N N . GLU A 1 83 ? 9.708 16.177 1.527 1.00 42.97 83 GLU A N 1
ATOM 603 C CA . GLU A 1 83 ? 9.252 17.513 1.832 1.00 42.97 83 GLU A CA 1
ATOM 604 C C . GLU A 1 83 ? 8.465 17.343 3.122 1.00 42.97 83 GLU A C 1
ATOM 606 O O . GLU A 1 83 ? 7.278 17.013 3.138 1.00 42.97 83 GLU A O 1
ATOM 611 N N . GLN A 1 84 ? 9.202 17.426 4.234 1.00 38.34 84 GLN A N 1
ATOM 612 C CA . GLN A 1 84 ? 8.666 17.539 5.568 1.00 38.34 84 GLN A CA 1
ATOM 613 C C . GLN A 1 84 ? 7.739 18.731 5.492 1.00 38.34 84 GLN A C 1
ATOM 615 O O . GLN A 1 84 ? 8.180 19.874 5.593 1.00 38.34 84 GLN A O 1
ATOM 620 N N . ARG A 1 85 ? 6.457 18.454 5.247 1.00 39.88 85 ARG A N 1
ATOM 621 C CA . ARG A 1 85 ? 5.373 19.413 5.345 1.00 39.88 85 ARG A CA 1
ATOM 622 C C . ARG A 1 85 ? 5.638 20.131 6.661 1.00 39.88 85 ARG A C 1
ATOM 624 O O . ARG A 1 85 ? 5.586 19.458 7.694 1.00 39.88 85 ARG A O 1
ATOM 631 N N . PRO A 1 86 ? 6.048 21.413 6.659 1.00 39.84 86 PRO A N 1
ATOM 632 C CA . PRO A 1 86 ? 6.507 22.038 7.879 1.00 39.84 86 PRO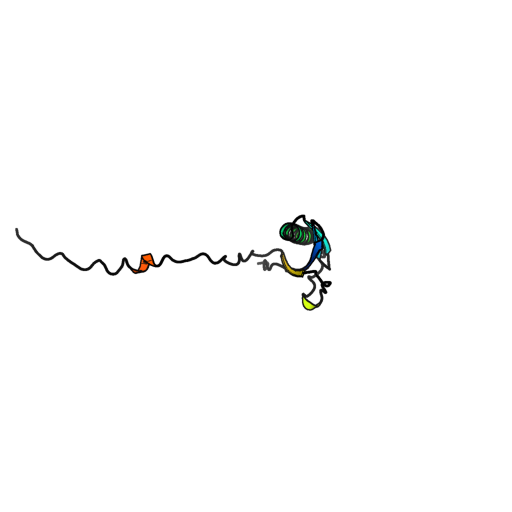 A CA 1
ATOM 633 C C . PRO A 1 86 ? 5.311 22.045 8.812 1.00 39.84 86 PRO A C 1
ATOM 635 O O . PRO A 1 86 ? 4.351 22.790 8.608 1.00 39.84 86 PRO A O 1
ATOM 638 N N . THR A 1 87 ? 5.334 21.162 9.811 1.00 42.97 87 THR A N 1
ATOM 639 C CA . THR A 1 87 ? 4.350 21.171 10.878 1.00 42.97 87 THR A CA 1
ATOM 640 C C . THR A 1 87 ? 4.405 22.573 11.449 1.00 42.97 87 THR A C 1
ATOM 642 O O . THR A 1 87 ? 5.453 23.029 11.913 1.00 42.97 87 THR A O 1
ATOM 645 N N . SER A 1 88 ? 3.294 23.282 11.318 1.00 51.22 88 SER A N 1
ATOM 646 C CA . SER A 1 88 ? 3.063 24.643 11.767 1.00 51.22 88 SER A CA 1
ATOM 647 C C . SER A 1 88 ? 3.578 24.851 13.194 1.00 51.22 88 SER A C 1
ATOM 649 O O . SER A 1 88 ? 2.870 24.580 14.160 1.00 51.22 88 SER A O 1
ATOM 651 N N . LYS A 1 89 ? 4.819 25.321 13.350 1.00 52.25 89 LYS A N 1
ATOM 652 C CA . LYS A 1 89 ? 5.388 25.721 14.645 1.00 52.25 89 LYS A CA 1
ATOM 653 C C . LYS A 1 89 ? 6.554 26.696 14.462 1.00 52.25 89 LYS A C 1
ATOM 655 O O . LYS A 1 89 ? 7.663 26.495 14.934 1.00 52.25 89 LYS A O 1
ATOM 660 N N . LYS A 1 90 ? 6.275 27.837 13.833 1.00 44.38 90 LYS A N 1
ATOM 661 C CA . LYS A 1 90 ? 7.008 29.080 14.120 1.00 44.38 90 LYS A CA 1
ATOM 662 C C . LYS A 1 90 ? 6.014 30.170 14.500 1.00 44.38 90 LYS A C 1
ATOM 664 O O . LYS A 1 90 ? 5.756 31.108 13.757 1.00 44.38 90 LYS A O 1
ATOM 669 N N . ARG A 1 91 ? 5.464 30.048 15.713 1.00 47.84 91 ARG A N 1
ATOM 670 C CA . ARG A 1 91 ? 5.024 31.225 16.467 1.00 47.84 91 ARG A CA 1
ATOM 671 C C . ARG A 1 91 ? 6.281 32.039 16.763 1.00 47.84 91 ARG A C 1
ATOM 673 O O . ARG A 1 91 ? 6.991 31.771 17.727 1.00 47.84 91 ARG A O 1
ATOM 680 N N . SER A 1 92 ? 6.586 32.989 15.887 1.00 53.84 92 SER A N 1
ATOM 681 C CA . SER A 1 92 ? 7.551 34.043 16.172 1.00 53.84 92 SER A CA 1
ATOM 682 C C . SER A 1 92 ? 7.114 34.743 17.465 1.00 53.84 92 SER A C 1
ATOM 684 O O . SER A 1 92 ? 5.982 35.227 17.524 1.00 53.84 92 SER A O 1
ATOM 686 N N . PRO A 1 93 ? 7.945 34.787 18.519 1.00 51.44 93 PRO A N 1
ATOM 687 C CA . PRO A 1 93 ? 7.565 35.472 19.743 1.00 51.44 93 PRO A CA 1
ATOM 688 C C . PRO A 1 93 ? 7.477 36.973 19.451 1.00 51.44 93 PRO A C 1
ATOM 690 O O . PRO A 1 93 ? 8.475 37.614 19.112 1.00 51.44 93 PRO A O 1
ATOM 693 N N . TRP A 1 94 ? 6.275 37.537 19.599 1.00 56.47 94 TRP A N 1
ATOM 694 C CA . TRP A 1 94 ? 5.976 38.958 19.367 1.00 56.47 94 TRP A CA 1
ATOM 695 C C . TRP A 1 94 ? 6.838 39.910 20.224 1.00 56.47 94 TRP A C 1
ATOM 697 O O . TRP A 1 94 ? 7.012 41.085 19.904 1.00 56.47 94 TRP A O 1
ATOM 707 N N . TRP A 1 95 ? 7.460 39.372 21.277 1.00 58.91 95 TRP A N 1
ATOM 708 C CA . TRP A 1 95 ? 8.255 40.090 22.265 1.00 58.91 95 TRP A CA 1
ATOM 709 C C . TRP A 1 95 ? 9.540 40.714 21.703 1.00 58.91 95 TRP A C 1
ATOM 711 O O . TRP A 1 95 ? 10.052 41.657 22.298 1.00 58.91 95 TRP A O 1
ATOM 721 N N . ARG A 1 96 ? 10.042 40.288 20.530 1.00 54.78 96 ARG A N 1
ATOM 722 C CA . ARG A 1 96 ? 11.204 40.957 19.902 1.00 54.78 96 ARG A CA 1
ATOM 723 C C . ARG A 1 96 ? 10.885 42.324 19.290 1.00 54.78 96 ARG A C 1
ATOM 725 O O . ARG A 1 96 ? 11.815 43.070 18.991 1.00 54.78 96 ARG A O 1
ATOM 732 N N . ARG A 1 97 ? 9.608 42.678 19.088 1.00 52.62 97 ARG A N 1
ATOM 733 C CA . ARG A 1 97 ? 9.237 43.961 18.460 1.00 52.62 97 ARG A CA 1
ATOM 734 C C . ARG A 1 97 ? 9.118 45.122 19.453 1.00 52.62 97 ARG A C 1
ATOM 736 O O . ARG A 1 97 ? 9.164 46.270 19.028 1.00 52.62 97 ARG A O 1
ATOM 743 N N . LEU A 1 98 ? 9.048 44.848 20.758 1.00 56.00 98 LEU A N 1
ATOM 744 C CA . LEU A 1 98 ? 8.890 45.880 21.794 1.00 56.00 98 LEU A CA 1
ATOM 745 C C . LEU A 1 98 ? 10.219 46.399 22.373 1.00 56.00 98 LEU A C 1
ATOM 747 O O . LEU A 1 98 ? 10.249 47.462 22.984 1.00 56.00 98 LEU A O 1
ATOM 751 N N . SER A 1 99 ? 11.351 45.737 22.116 1.00 52.47 99 SER A N 1
ATOM 752 C CA . SER A 1 99 ? 12.657 46.149 22.666 1.00 52.47 99 SER A CA 1
ATOM 753 C C . SER A 1 99 ? 13.345 47.298 21.908 1.00 52.47 99 SER A C 1
ATOM 755 O O . SER A 1 99 ? 14.443 47.702 22.285 1.00 52.47 99 SER A O 1
ATOM 757 N N . ARG A 1 100 ? 12.739 47.835 20.837 1.00 51.91 100 ARG A N 1
ATOM 758 C CA . ARG A 1 100 ? 13.319 48.928 20.025 1.00 51.91 100 ARG A CA 1
ATOM 759 C C . ARG A 1 100 ? 12.760 50.326 20.322 1.00 51.91 100 ARG A C 1
ATOM 761 O O . ARG A 1 100 ? 13.217 51.281 19.708 1.00 51.91 100 ARG A O 1
ATOM 768 N N . LEU A 1 101 ? 11.844 50.473 21.284 1.00 53.03 101 LEU A N 1
ATOM 769 C CA . LEU A 1 101 ? 11.241 51.769 21.649 1.00 53.03 101 LEU A CA 1
ATOM 770 C C . LEU A 1 101 ? 11.723 52.362 22.989 1.00 53.03 101 LEU A C 1
ATOM 772 O O . LEU A 1 101 ? 11.222 53.401 23.402 1.00 53.03 101 LEU A O 1
ATOM 776 N N . GLY A 1 102 ? 12.707 51.747 23.656 1.00 51.72 102 GLY A N 1
ATOM 777 C CA . GLY A 1 102 ? 13.110 52.123 25.022 1.00 51.72 102 GLY A CA 1
ATOM 778 C C . GLY A 1 102 ? 14.464 52.822 25.197 1.00 51.72 102 GLY A C 1
ATOM 779 O O . GLY A 1 102 ? 14.864 53.039 26.333 1.00 51.72 102 GLY A O 1
ATOM 780 N N . LYS A 1 103 ? 15.207 53.161 24.134 1.00 52.50 103 LYS A N 1
ATOM 781 C CA . LYS A 1 103 ? 16.529 53.814 24.264 1.00 52.50 103 LYS A CA 1
ATOM 782 C C . LYS A 1 103 ? 16.556 55.197 23.611 1.00 52.50 103 LYS A C 1
ATOM 784 O O . LYS A 1 103 ? 17.212 55.418 22.599 1.00 52.50 103 LYS A O 1
ATOM 789 N N . ARG A 1 104 ? 15.820 56.134 24.205 1.00 50.22 104 ARG A N 1
ATOM 790 C CA . ARG A 1 104 ? 16.043 57.583 24.086 1.00 50.22 104 ARG A CA 1
ATOM 791 C C . ARG A 1 104 ? 16.000 58.159 25.498 1.00 50.22 104 ARG A C 1
ATOM 793 O O . ARG A 1 104 ? 15.043 57.847 26.200 1.00 50.22 104 ARG A O 1
ATOM 800 N N . ARG A 1 105 ? 16.973 59.028 25.824 1.00 45.12 105 ARG A N 1
ATOM 801 C CA . ARG A 1 105 ? 17.308 59.672 27.125 1.00 45.12 105 ARG A CA 1
ATOM 802 C C . ARG A 1 105 ? 18.471 58.960 27.831 1.00 45.12 105 ARG A C 1
ATOM 804 O O . ARG A 1 105 ? 18.415 57.751 27.969 1.00 45.12 105 ARG A O 1
ATOM 811 N N . LEU A 1 106 ? 19.552 59.588 28.292 1.00 49.12 106 LEU A N 1
ATOM 812 C CA . LEU A 1 106 ? 20.007 60.980 28.420 1.00 49.12 106 LEU A CA 1
ATOM 813 C C . LEU A 1 106 ? 21.540 60.902 28.593 1.00 49.12 106 LEU A C 1
ATOM 815 O O . LEU A 1 106 ? 22.001 60.030 29.320 1.00 49.12 106 LEU A O 1
ATOM 819 N N . ALA A 1 107 ? 22.307 61.811 27.995 1.00 49.00 107 ALA A N 1
ATOM 820 C CA . ALA A 1 107 ? 23.606 62.224 28.533 1.00 49.00 107 ALA A CA 1
ATOM 821 C C . ALA A 1 107 ? 23.893 63.633 28.006 1.00 49.00 107 ALA A C 1
ATOM 823 O O . ALA A 1 107 ? 24.344 63.833 26.881 1.00 49.00 107 ALA A O 1
ATOM 824 N N . ILE A 1 108 ? 23.480 64.596 28.819 1.00 46.22 108 ILE A N 1
ATOM 825 C CA . ILE A 1 108 ? 23.804 66.014 28.733 1.00 46.22 108 ILE A CA 1
ATOM 826 C C . ILE A 1 108 ? 25.097 66.204 29.539 1.00 46.22 108 ILE A C 1
ATOM 828 O O . ILE A 1 108 ? 25.207 65.610 30.604 1.00 46.22 108 ILE A O 1
ATOM 832 N N . SER A 1 109 ? 26.002 67.041 29.020 1.00 42.84 109 SER A N 1
ATOM 833 C CA . SER A 1 109 ? 26.995 67.874 29.730 1.00 42.84 109 SER A CA 1
ATOM 834 C C . SER A 1 109 ? 27.940 67.217 30.747 1.00 42.84 109 SER A C 1
ATOM 836 O O . SER A 1 109 ? 27.523 66.780 31.808 1.00 42.84 109 SER A O 1
ATOM 838 N N . SER A 1 110 ? 29.250 67.285 30.514 1.00 46.38 110 SER A N 1
ATOM 839 C CA . SER A 1 110 ? 30.076 68.438 30.918 1.00 46.38 110 SER A CA 1
ATOM 840 C C . SER A 1 110 ? 31.534 68.154 30.567 1.00 46.38 110 SER A C 1
ATOM 842 O O . SER A 1 110 ? 32.019 67.042 30.764 1.00 46.38 110 SER A O 1
ATOM 844 N N . LYS A 1 111 ? 32.212 69.159 30.019 1.00 50.25 111 LYS A N 1
ATOM 845 C CA . LYS A 1 111 ? 33.651 69.178 29.775 1.00 50.25 111 LYS A CA 1
ATOM 846 C C . LYS A 1 111 ? 34.181 70.358 30.575 1.00 50.25 111 LYS A C 1
ATOM 848 O O . LYS A 1 111 ? 33.985 71.485 30.141 1.00 50.25 111 LYS A O 1
ATOM 853 N N . ASP A 1 112 ? 34.796 70.065 31.709 1.00 51.28 112 ASP A N 1
ATOM 854 C CA . ASP A 1 112 ? 35.589 71.003 32.495 1.00 51.28 112 ASP A CA 1
ATOM 855 C C . ASP A 1 112 ? 36.847 70.281 32.988 1.00 51.28 112 ASP A C 1
ATOM 857 O O . ASP A 1 112 ? 36.793 69.088 33.303 1.00 51.28 112 ASP A O 1
ATOM 861 N N . GLU A 1 113 ? 37.919 71.076 33.004 1.00 42.59 113 GLU A N 1
ATOM 862 C CA . GLU A 1 113 ? 39.344 70.829 33.298 1.00 42.59 113 GLU A CA 1
ATOM 863 C C . GLU A 1 113 ? 40.201 70.137 32.224 1.00 42.59 113 GLU A C 1
ATOM 865 O O . GLU A 1 113 ? 40.080 68.917 31.969 1.00 42.59 113 GLU A O 1
#

Organism: NCBI:txid2487722

Foldseek 3Di:
DPQQQWAKAKWKWDDDDQWIKIARPQQGIAIDSDSVRRLVVVLVSLVVCVVPDPDRDHHDDLVPDDYPPPMDIDIRTHTDPPPVPPPPDDPPPPVVVPPPPPPDDDDDDDDDD

Secondary structure (DSSP, 8-state):
-----PEEEEEEEEEETTEEEEEETTTEEEEESSHHHHHHHHHHHHHHHHHH-SSPPPPPPTTT----TT-EEEEEEESS-------S-----GGGGSTTSS-----------